Protein AF-X1VQD3-F1 (afdb_monomer_lite)

Organism: NCBI:txid412755

InterPro domains:
  IPR058240 Radical SAM superfamily [SSF102114] (2-78)

Structure (mmCIF, N/CA/C/O backbone):
data_AF-X1VQD3-F1
#
_entry.id   AF-X1VQD3-F1
#
loop_
_atom_site.group_PDB
_atom_site.id
_atom_site.type_symbol
_atom_site.label_atom_id
_atom_site.label_alt_id
_atom_site.label_comp_id
_atom_site.label_asym_id
_atom_site.label_entity_id
_atom_site.label_seq_id
_atom_site.pdbx_PDB_ins_code
_atom_site.Cartn_x
_atom_site.Cartn_y
_atom_site.Cartn_z
_atom_site.occupancy
_atom_site.B_iso_or_equiv
_atom_site.auth_seq_id
_atom_site.auth_comp_id
_atom_site.auth_asym_id
_atom_site.auth_atom_id
_atom_site.pdbx_PDB_model_num
ATOM 1 N N . MET A 1 1 ? -15.203 5.898 3.258 1.00 90.19 1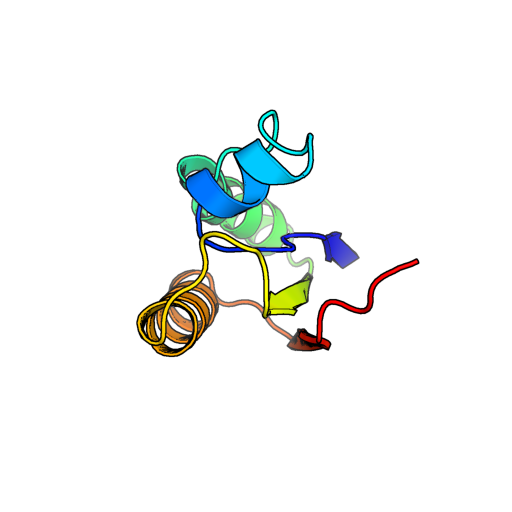 MET A N 1
ATOM 2 C CA . MET A 1 1 ? -14.545 7.019 2.542 1.00 90.19 1 MET A CA 1
ATOM 3 C C . MET A 1 1 ? -13.647 6.460 1.445 1.00 90.19 1 MET A C 1
ATOM 5 O O . MET A 1 1 ? -13.030 5.429 1.672 1.00 90.19 1 MET A O 1
ATOM 9 N N . GLY A 1 2 ? -13.589 7.086 0.264 1.00 89.88 2 GLY A N 1
ATOM 10 C CA . GLY A 1 2 ? -12.675 6.675 -0.811 1.00 89.88 2 GLY A CA 1
ATOM 11 C C . GLY A 1 2 ? -11.349 7.435 -0.757 1.00 89.88 2 GLY A C 1
ATOM 12 O O . GLY A 1 2 ? -11.373 8.657 -0.627 1.00 89.88 2 GLY A O 1
ATOM 13 N N . LEU A 1 3 ? -10.218 6.731 -0.859 1.00 90.75 3 LEU A N 1
ATOM 14 C CA . LEU A 1 3 ? -8.882 7.334 -0.848 1.00 90.75 3 LEU A CA 1
ATOM 15 C C . LEU A 1 3 ? -7.996 6.772 -1.968 1.00 90.75 3 LEU A C 1
ATOM 17 O O . LEU A 1 3 ? -7.789 5.562 -2.067 1.00 90.75 3 LEU A O 1
ATOM 21 N N . GLY A 1 4 ? -7.461 7.671 -2.796 1.00 90.50 4 GLY 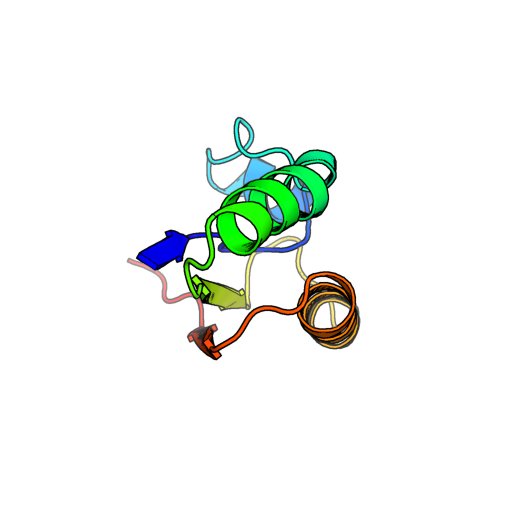A N 1
ATOM 22 C CA . GLY A 1 4 ? -6.453 7.353 -3.806 1.00 90.50 4 GLY A CA 1
ATOM 23 C C . GLY A 1 4 ? -5.073 7.207 -3.177 1.00 90.50 4 GLY A C 1
ATOM 24 O O . GLY A 1 4 ? -4.486 8.202 -2.750 1.00 90.50 4 GLY A O 1
ATOM 25 N N . PHE A 1 5 ? -4.585 5.968 -3.091 1.00 89.69 5 PHE A N 1
ATOM 26 C CA . PHE A 1 5 ? -3.204 5.674 -2.697 1.00 89.69 5 PHE A CA 1
ATOM 27 C C . PHE A 1 5 ? -2.294 5.560 -3.917 1.00 89.69 5 PHE A C 1
ATOM 29 O O . PHE A 1 5 ? -1.133 5.949 -3.849 1.00 89.69 5 PHE A O 1
ATOM 36 N N . GLU A 1 6 ? -2.835 5.033 -5.021 1.00 90.12 6 GLU A N 1
ATOM 37 C CA . GLU A 1 6 ? -2.178 4.764 -6.304 1.00 90.12 6 GLU A CA 1
ATOM 38 C C . GLU A 1 6 ? -1.019 3.771 -6.240 1.00 90.12 6 GLU A C 1
ATOM 40 O O . GLU A 1 6 ? -1.046 2.796 -6.973 1.00 90.12 6 GLU A O 1
ATOM 45 N N . SER A 1 7 ? -0.027 3.960 -5.377 1.00 92.00 7 SER A N 1
ATOM 46 C CA . SER A 1 7 ? 1.080 3.026 -5.207 1.00 92.00 7 SER A CA 1
ATOM 47 C C . SER A 1 7 ? 1.623 3.067 -3.782 1.00 92.00 7 SER A C 1
ATOM 49 O O . SER A 1 7 ? 1.674 4.114 -3.138 1.00 92.00 7 SER A O 1
ATOM 51 N N . VAL A 1 8 ? 2.100 1.918 -3.305 1.00 93.75 8 VAL A N 1
ATOM 52 C CA . VAL A 1 8 ? 2.863 1.801 -2.049 1.00 93.75 8 VAL A CA 1
ATOM 53 C C . VAL A 1 8 ? 4.364 2.057 -2.255 1.00 93.75 8 VAL A C 1
ATOM 55 O O . VAL A 1 8 ? 5.166 1.925 -1.333 1.00 93.75 8 VAL A O 1
ATOM 58 N N . SER A 1 9 ? 4.772 2.432 -3.469 1.00 93.19 9 SER A N 1
ATOM 59 C CA . SER A 1 9 ? 6.144 2.797 -3.814 1.00 93.19 9 SER A CA 1
ATOM 60 C C . SER A 1 9 ? 6.277 4.315 -3.908 1.00 93.19 9 SER A C 1
ATOM 62 O O . SER A 1 9 ? 5.721 4.956 -4.801 1.00 93.19 9 SER A O 1
ATOM 64 N N . GLN A 1 10 ? 7.084 4.907 -3.021 1.00 92.00 10 GLN A N 1
ATOM 65 C CA . GLN A 1 10 ? 7.379 6.342 -3.091 1.00 92.00 10 GLN A CA 1
ATOM 66 C C . GLN A 1 10 ? 8.043 6.718 -4.425 1.00 92.00 10 GLN A C 1
ATOM 68 O O . GLN A 1 10 ? 7.790 7.800 -4.946 1.00 92.00 10 GLN A O 1
ATOM 73 N N . ASN A 1 11 ? 8.859 5.824 -4.993 1.00 90.31 11 ASN A N 1
ATOM 74 C CA . ASN A 1 11 ? 9.500 6.042 -6.289 1.00 90.31 11 ASN A CA 1
ATOM 75 C C . ASN A 1 11 ? 8.467 6.118 -7.419 1.00 90.31 11 ASN A C 1
ATOM 77 O O . ASN A 1 11 ? 8.573 7.002 -8.268 1.00 90.31 11 ASN A O 1
ATOM 81 N N . SER A 1 12 ? 7.451 5.250 -7.394 1.00 90.12 12 SER A N 1
ATOM 82 C CA . SER A 1 12 ? 6.366 5.255 -8.380 1.00 90.12 12 SER A CA 1
ATOM 83 C C . SER A 1 12 ? 5.533 6.537 -8.259 1.00 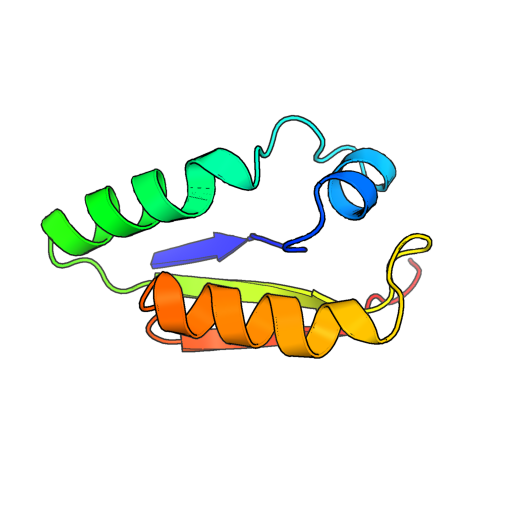90.12 12 SER A C 1
ATOM 85 O O . SER A 1 12 ? 5.305 7.213 -9.257 1.00 90.12 12 SER A O 1
ATOM 87 N N . LEU A 1 13 ? 5.195 6.964 -7.033 1.00 88.75 13 LEU A N 1
ATOM 88 C CA . LEU A 1 13 ? 4.476 8.226 -6.783 1.00 88.75 13 LEU A CA 1
ATOM 89 C C . LEU A 1 13 ? 5.257 9.474 -7.216 1.00 88.75 13 LEU A C 1
ATOM 91 O O . LEU A 1 13 ? 4.671 10.428 -7.734 1.00 88.75 13 LEU A O 1
ATOM 95 N N . ASN A 1 14 ? 6.577 9.480 -7.019 1.00 88.44 14 ASN A N 1
ATOM 96 C CA . ASN A 1 14 ? 7.436 10.574 -7.468 1.00 88.44 14 ASN A CA 1
ATOM 97 C C . ASN A 1 14 ? 7.441 10.698 -9.002 1.00 88.44 14 ASN A C 1
ATOM 99 O O . ASN A 1 14 ? 7.514 11.813 -9.508 1.00 88.44 14 ASN A O 1
ATOM 103 N N . GLY A 1 15 ? 7.328 9.578 -9.726 1.00 83.44 15 GLY A N 1
ATOM 104 C CA . GLY A 1 15 ? 7.279 9.547 -11.191 1.00 83.44 15 GLY A CA 1
ATOM 105 C C . GLY A 1 15 ? 5.983 10.093 -11.799 1.00 83.44 15 GLY A C 1
ATOM 106 O O . GLY A 1 15 ? 5.974 10.447 -12.971 1.00 83.44 15 GLY A O 1
ATOM 107 N N . VAL A 1 16 ? 4.906 10.211 -11.013 1.00 82.19 16 VAL A N 1
ATOM 108 C CA . VAL A 1 16 ? 3.577 10.645 -11.492 1.00 82.19 16 VAL A CA 1
ATOM 109 C C . VAL A 1 16 ? 3.079 11.931 -10.835 1.00 82.19 16 VAL A C 1
ATOM 111 O O . VAL A 1 16 ? 1.883 12.117 -10.622 1.00 82.19 16 VAL A O 1
ATOM 114 N N . ASN A 1 17 ? 4.000 12.833 -10.477 1.00 80.00 17 ASN A N 1
ATOM 115 C CA . ASN A 1 17 ? 3.705 14.124 -9.834 1.00 80.00 17 ASN A CA 1
ATOM 116 C C . ASN A 1 17 ? 2.898 14.023 -8.519 1.00 80.00 17 ASN A C 1
ATOM 118 O O . ASN A 1 17 ? 2.370 15.020 -8.029 1.00 80.00 17 ASN A O 1
ATOM 122 N N . LYS A 1 18 ? 2.861 12.842 -7.886 1.00 81.06 18 LYS A N 1
ATOM 123 C CA . LYS A 1 18 ? 2.250 12.605 -6.568 1.00 81.06 18 LYS A CA 1
ATOM 124 C C . LYS A 1 18 ? 3.282 12.503 -5.445 1.00 81.06 18 LYS A C 1
ATOM 126 O O . LYS A 1 18 ? 2.990 11.983 -4.375 1.00 81.06 18 LYS A O 1
ATOM 131 N N . GLY A 1 19 ? 4.482 13.058 -5.623 1.00 77.25 19 GLY A N 1
ATOM 132 C CA . GLY A 1 19 ? 5.545 13.027 -4.605 1.00 77.25 19 GLY A CA 1
ATOM 133 C C . GLY A 1 19 ? 5.205 13.737 -3.282 1.00 77.25 19 GLY A C 1
ATOM 134 O O . GLY A 1 19 ? 5.912 13.558 -2.283 1.00 77.25 19 GLY A O 1
ATOM 135 N N . PHE A 1 20 ? 4.127 14.530 -3.245 1.00 82.44 20 PHE A N 1
ATOM 136 C CA . PHE A 1 20 ? 3.572 15.098 -2.012 1.00 82.44 20 PHE A CA 1
ATOM 137 C C . PHE A 1 20 ? 2.931 14.027 -1.113 1.00 82.44 20 PHE A C 1
ATOM 139 O O . PHE A 1 20 ? 2.983 14.155 0.113 1.00 82.44 20 PHE A O 1
ATOM 146 N N . ASN A 1 21 ? 2.403 12.945 -1.695 1.00 85.12 21 ASN A N 1
ATOM 147 C CA . ASN A 1 21 ? 1.962 11.775 -0.950 1.00 85.12 21 ASN A CA 1
ATOM 148 C C . ASN A 1 21 ? 3.185 11.055 -0.380 1.00 85.12 21 ASN A C 1
ATOM 150 O O . ASN A 1 21 ? 4.104 10.677 -1.110 1.00 85.12 21 ASN A O 1
ATOM 154 N N . LYS A 1 22 ? 3.202 10.883 0.944 1.00 89.06 22 LYS A N 1
ATOM 155 C CA . LYS A 1 22 ? 4.284 10.199 1.653 1.00 89.06 22 LYS A CA 1
ATOM 156 C C . LYS A 1 22 ? 3.797 8.841 2.122 1.00 89.06 22 LYS A C 1
ATOM 158 O O . LYS A 1 22 ? 3.050 8.782 3.095 1.00 89.06 22 LYS A O 1
ATOM 163 N N . VAL A 1 23 ? 4.284 7.774 1.489 1.00 88.75 23 VAL A N 1
ATOM 164 C CA . VAL A 1 23 ? 3.897 6.388 1.824 1.00 88.75 23 VAL A CA 1
ATOM 165 C C . VAL A 1 23 ? 4.084 6.103 3.316 1.00 88.75 23 VAL A C 1
ATOM 167 O O . VAL A 1 23 ? 3.205 5.541 3.957 1.00 88.75 23 VAL A O 1
ATOM 170 N N . LYS A 1 24 ? 5.179 6.603 3.907 1.00 90.19 24 LYS A N 1
ATOM 171 C CA . LYS A 1 24 ? 5.483 6.456 5.343 1.00 90.19 24 LYS A CA 1
ATOM 172 C C . LYS A 1 24 ? 4.397 6.994 6.285 1.00 90.19 24 LYS A C 1
ATOM 174 O O . LYS A 1 24 ? 4.383 6.622 7.446 1.00 90.19 24 LYS A O 1
ATOM 179 N N . ARG A 1 25 ? 3.528 7.894 5.813 1.00 91.31 25 ARG A N 1
ATOM 180 C CA . ARG A 1 25 ? 2.451 8.503 6.610 1.00 91.31 25 ARG A CA 1
ATOM 181 C C . ARG A 1 25 ? 1.103 7.816 6.412 1.00 91.31 25 ARG A C 1
ATOM 183 O O . ARG A 1 25 ? 0.151 8.171 7.099 1.00 91.31 25 ARG A O 1
ATOM 190 N N . TYR A 1 26 ? 0.986 6.889 5.462 1.00 93.06 26 TYR A N 1
ATOM 191 C CA . TYR A 1 26 ? -0.298 6.273 5.141 1.00 93.06 26 TYR A CA 1
ATOM 192 C C . TYR A 1 26 ? -0.868 5.481 6.313 1.00 93.06 26 TYR A C 1
ATOM 194 O O . TYR A 1 26 ? -2.025 5.698 6.650 1.00 93.06 26 TYR A O 1
ATOM 202 N N . GLU A 1 27 ? -0.063 4.656 6.984 1.00 92.38 27 GLU A N 1
ATOM 203 C CA . GLU A 1 27 ? -0.520 3.878 8.145 1.00 92.38 27 GLU A CA 1
ATOM 204 C C . GLU A 1 27 ? -1.048 4.782 9.271 1.00 92.38 27 GLU A C 1
ATOM 206 O O . GLU A 1 27 ? -2.127 4.541 9.806 1.00 92.38 27 GLU A O 1
ATOM 211 N N . GLU A 1 28 ? -0.352 5.883 9.574 1.00 94.12 28 GLU A N 1
ATOM 212 C CA . GLU A 1 28 ? -0.799 6.855 10.582 1.00 94.12 28 GLU A CA 1
ATOM 213 C C . GLU A 1 28 ? -2.128 7.525 10.206 1.00 94.12 28 GLU A C 1
ATOM 215 O O . GLU A 1 28 ? -2.985 7.747 11.063 1.00 94.12 28 GLU A O 1
ATOM 220 N N . ILE A 1 29 ? -2.297 7.886 8.930 1.00 93.00 29 ILE A N 1
ATOM 221 C CA . ILE A 1 29 ? -3.524 8.517 8.426 1.00 93.00 29 ILE A CA 1
ATOM 222 C C . ILE A 1 29 ? -4.682 7.525 8.485 1.00 93.00 29 ILE A C 1
ATOM 224 O O . ILE A 1 29 ? -5.756 7.875 8.970 1.00 93.00 29 ILE A O 1
ATOM 228 N N . ILE A 1 30 ? -4.452 6.296 8.027 1.00 95.06 30 ILE A N 1
ATOM 229 C CA . ILE A 1 30 ? -5.444 5.223 8.036 1.00 95.06 30 ILE A CA 1
ATOM 230 C C . ILE A 1 30 ? -5.897 4.945 9.468 1.00 95.06 30 ILE A C 1
ATOM 232 O O . ILE A 1 30 ? -7.094 5.007 9.743 1.00 95.06 30 ILE A O 1
ATOM 236 N N . LYS A 1 31 ? -4.950 4.799 10.405 1.00 95.75 31 LYS A N 1
ATOM 237 C CA . LYS A 1 31 ? -5.265 4.610 11.822 1.00 95.75 31 LYS A CA 1
ATOM 238 C C . LYS A 1 31 ? -6.165 5.725 12.361 1.00 95.75 31 LYS A C 1
ATOM 240 O O . LYS A 1 31 ? -7.159 5.437 13.014 1.00 95.75 31 LYS A O 1
ATOM 245 N N . LYS A 1 32 ? -5.863 6.995 12.073 1.00 96.12 32 LYS A N 1
ATOM 246 C CA . LYS A 1 32 ? -6.693 8.125 12.535 1.00 96.12 32 LYS A CA 1
ATOM 247 C C . LYS A 1 32 ? -8.113 8.091 11.973 1.00 96.12 32 LYS A C 1
ATOM 249 O O . LYS A 1 32 ? -9.037 8.510 12.659 1.00 96.12 32 LYS A O 1
ATOM 254 N N . ILE A 1 33 ? -8.286 7.626 10.738 1.00 95.44 33 ILE A N 1
ATOM 255 C CA . ILE A 1 33 ? -9.605 7.486 10.107 1.00 95.44 33 ILE A CA 1
ATOM 256 C C . ILE A 1 33 ? -10.384 6.346 10.777 1.00 95.44 33 ILE A C 1
ATOM 258 O O . ILE A 1 33 ? -11.544 6.531 11.153 1.00 95.44 33 ILE A O 1
ATOM 262 N N . HIS A 1 34 ? -9.736 5.202 11.003 1.00 96.50 34 HIS A N 1
ATOM 263 C CA . HIS A 1 34 ? -10.335 4.069 11.714 1.00 96.50 34 HIS A CA 1
ATOM 264 C C . HIS A 1 34 ? -10.655 4.383 13.178 1.00 96.50 34 HIS A C 1
ATOM 266 O O . HIS A 1 34 ? -11.705 3.969 13.659 1.00 96.50 34 HIS A O 1
ATOM 272 N N . ASP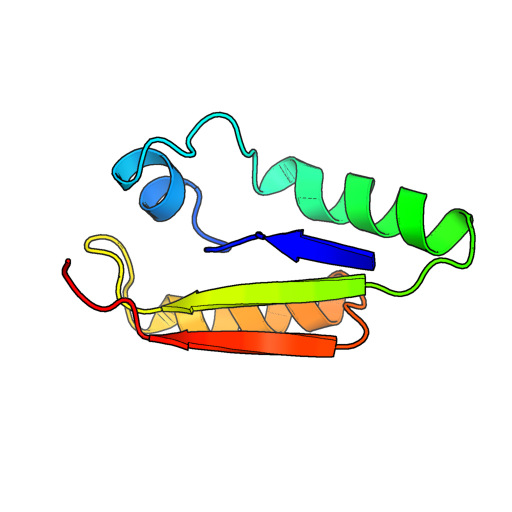 A 1 35 ? -9.828 5.179 13.866 1.00 97.19 35 ASP A N 1
ATOM 273 C CA . ASP A 1 35 ? -10.084 5.653 15.236 1.00 97.19 35 ASP A CA 1
ATOM 274 C C . ASP A 1 35 ? -11.384 6.491 15.324 1.00 97.19 35 ASP A C 1
ATOM 276 O O . ASP A 1 35 ? -11.930 6.674 16.409 1.00 97.19 35 ASP A O 1
ATOM 280 N N . GLN A 1 36 ? -11.893 7.006 14.197 1.00 97.12 36 GLN A N 1
ATOM 281 C CA . GLN A 1 36 ? -13.191 7.690 14.095 1.00 97.12 36 GLN A CA 1
ATOM 282 C C . GLN A 1 36 ? -14.335 6.764 13.633 1.00 97.12 36 GLN A C 1
ATOM 284 O O . GLN A 1 36 ? -15.434 7.237 13.352 1.00 97.12 36 GLN A O 1
ATOM 289 N N . GLY A 1 37 ? -14.094 5.454 13.519 1.00 95.81 37 GLY A N 1
ATOM 290 C CA . GLY A 1 37 ? -15.074 4.467 13.054 1.00 95.81 37 GLY A CA 1
ATOM 291 C C . GLY A 1 37 ? -15.384 4.543 11.555 1.00 95.81 37 GLY A C 1
ATOM 292 O O . GLY A 1 37 ? -16.417 4.040 11.115 1.00 95.81 37 GLY A O 1
ATOM 293 N N . ILE A 1 38 ? -14.528 5.193 10.758 1.00 96.88 38 ILE A N 1
ATOM 294 C CA . ILE A 1 38 ? -14.743 5.381 9.319 1.00 96.88 38 ILE A CA 1
ATOM 295 C C . ILE A 1 38 ? -14.025 4.276 8.542 1.00 96.88 38 ILE A C 1
ATOM 297 O O . ILE A 1 38 ? -12.817 4.110 8.665 1.00 96.88 38 ILE A O 1
ATOM 301 N N . THR A 1 39 ? -14.753 3.577 7.672 1.00 96.12 39 THR A N 1
ATOM 302 C CA . THR A 1 39 ? -14.190 2.555 6.775 1.00 96.12 39 THR A CA 1
ATOM 303 C C . THR A 1 39 ? -13.542 3.174 5.535 1.00 96.12 39 THR A C 1
ATOM 305 O O . THR A 1 39 ? -13.971 4.225 5.032 1.00 96.12 39 THR A O 1
ATOM 308 N N . ILE A 1 40 ? -12.522 2.510 4.993 1.00 96.94 40 ILE A N 1
ATOM 309 C CA . ILE A 1 40 ? -11.709 2.984 3.870 1.00 96.94 40 ILE A CA 1
ATOM 310 C C . ILE A 1 40 ? -11.878 2.081 2.647 1.00 96.94 40 ILE A C 1
ATOM 312 O O . ILE A 1 40 ? -11.642 0.876 2.679 1.00 96.94 40 ILE A O 1
ATOM 316 N N . ILE A 1 41 ? -12.214 2.709 1.521 1.00 97.62 41 ILE A N 1
ATOM 317 C CA . ILE A 1 41 ? -12.078 2.121 0.189 1.00 97.62 41 ILE A CA 1
ATOM 318 C C . ILE A 1 41 ? -10.773 2.658 -0.404 1.00 97.62 41 ILE A C 1
ATOM 320 O O . ILE A 1 41 ? -10.681 3.850 -0.710 1.00 97.62 41 ILE A O 1
ATOM 324 N N . GLY A 1 42 ? -9.763 1.798 -0.519 1.00 95.69 42 GLY A N 1
ATOM 325 C CA . GLY A 1 42 ? -8.428 2.159 -0.998 1.00 95.69 42 GLY A CA 1
ATOM 326 C C . GLY A 1 42 ? -8.267 1.872 -2.485 1.00 95.69 42 GLY A C 1
ATOM 327 O O . GLY A 1 42 ? -8.471 0.741 -2.914 1.00 95.69 42 GLY A O 1
ATOM 328 N N . TYR A 1 43 ? -7.890 2.882 -3.266 1.00 95.62 43 TYR A N 1
ATOM 329 C CA . TYR A 1 43 ? -7.676 2.754 -4.708 1.00 95.62 43 TYR A CA 1
ATOM 330 C C . TYR A 1 43 ? -6.178 2.623 -5.000 1.00 95.62 43 TYR A C 1
ATOM 332 O O . TYR A 1 43 ? -5.390 3.515 -4.666 1.00 95.62 43 TYR A O 1
ATOM 340 N N . PHE A 1 44 ? -5.803 1.517 -5.637 1.00 95.25 44 PHE A N 1
ATOM 341 C CA . PHE A 1 44 ? -4.431 1.147 -5.979 1.00 95.25 44 PHE A CA 1
ATOM 342 C C . PHE A 1 44 ? -4.292 0.941 -7.480 1.00 95.25 44 PHE A C 1
ATOM 344 O O . PHE A 1 44 ? -5.218 0.478 -8.141 1.00 95.25 44 PHE A O 1
ATOM 351 N N . MET A 1 45 ? -3.119 1.246 -8.014 1.00 94.56 45 MET A N 1
ATOM 352 C CA . MET A 1 45 ? -2.811 1.119 -9.426 1.00 94.56 45 MET A CA 1
ATOM 353 C C . MET A 1 45 ? -1.479 0.392 -9.597 1.00 94.56 45 MET A C 1
ATOM 355 O O . MET A 1 45 ? -0.536 0.611 -8.841 1.00 94.56 45 MET A O 1
ATOM 359 N N . PHE A 1 46 ? -1.411 -0.490 -10.585 1.00 94.81 46 PHE A N 1
ATOM 360 C CA . PHE A 1 46 ? -0.197 -1.224 -10.926 1.00 94.81 46 PHE A CA 1
ATOM 361 C C . PHE A 1 46 ? 0.246 -0.904 -12.347 1.00 94.81 46 PHE A C 1
ATOM 363 O O . PHE A 1 46 ? -0.592 -0.672 -13.219 1.00 94.81 46 PHE A O 1
ATOM 370 N N . GLY A 1 47 ? 1.556 -0.963 -12.582 1.00 92.69 47 GLY A N 1
ATOM 371 C CA . GLY A 1 47 ? 2.142 -0.790 -13.911 1.00 92.69 47 GLY A CA 1
ATOM 372 C C . GLY A 1 47 ? 2.833 0.554 -14.108 1.00 92.69 47 GLY A C 1
ATOM 373 O O . GLY A 1 47 ? 2.990 0.983 -15.245 1.00 92.69 47 GLY A O 1
ATOM 374 N N . PHE A 1 48 ? 3.243 1.226 -13.027 1.00 92.75 48 PHE A N 1
ATOM 375 C CA . PHE A 1 48 ? 4.109 2.400 -13.139 1.00 92.75 48 PHE A CA 1
ATOM 376 C C . PHE A 1 48 ? 5.509 1.997 -13.627 1.00 92.75 48 PHE A C 1
ATOM 378 O O . PHE A 1 48 ? 5.991 0.915 -13.304 1.00 92.75 48 PHE A O 1
ATOM 385 N N . ASP A 1 49 ? 6.221 2.907 -14.301 1.00 90.69 49 ASP A N 1
ATOM 386 C CA . ASP A 1 49 ? 7.573 2.671 -14.853 1.00 90.69 49 ASP A CA 1
ATOM 387 C C . ASP A 1 49 ? 8.615 2.173 -13.836 1.00 90.69 49 ASP A C 1
ATOM 389 O O . ASP A 1 49 ? 9.667 1.648 -14.203 1.00 90.69 49 ASP A O 1
ATOM 393 N N . LYS A 1 50 ? 8.373 2.420 -12.546 1.00 88.94 50 LYS A N 1
ATOM 394 C CA . LYS A 1 50 ? 9.257 2.046 -11.432 1.00 88.94 50 LYS A CA 1
ATOM 395 C C . LYS A 1 50 ? 8.729 0.874 -10.611 1.00 88.94 50 LYS A C 1
ATOM 397 O O . LYS A 1 50 ? 9.328 0.551 -9.584 1.00 88.94 50 LYS A O 1
ATOM 402 N N . ASP A 1 51 ? 7.630 0.263 -11.034 1.00 93.06 51 ASP A N 1
ATOM 403 C CA . ASP A 1 51 ? 7.143 -0.964 -10.429 1.00 93.06 51 ASP A CA 1
ATOM 404 C C . ASP A 1 51 ? 7.963 -2.156 -10.937 1.00 93.06 51 ASP A C 1
ATOM 406 O O . ASP A 1 51 ? 8.347 -2.246 -12.102 1.00 93.06 51 ASP A O 1
ATOM 410 N N . ASP A 1 52 ? 8.206 -3.098 -10.038 1.00 94.19 52 ASP A N 1
ATOM 411 C CA . ASP A 1 52 ? 8.726 -4.424 -10.341 1.00 94.19 52 ASP A CA 1
ATOM 412 C C . ASP A 1 52 ? 7.762 -5.472 -9.761 1.00 94.19 52 ASP A C 1
ATOM 414 O O . ASP A 1 52 ? 6.775 -5.133 -9.106 1.00 94.19 52 ASP A O 1
ATOM 418 N N . VAL A 1 53 ? 8.048 -6.762 -9.954 1.00 95.25 53 VAL A N 1
ATOM 419 C CA . VAL A 1 53 ? 7.184 -7.853 -9.463 1.00 95.25 53 VAL A CA 1
ATOM 420 C C . VAL A 1 53 ? 6.993 -7.812 -7.936 1.00 95.25 53 VAL A C 1
ATOM 422 O O . VAL A 1 53 ? 5.977 -8.287 -7.431 1.00 95.25 53 VAL A O 1
ATOM 425 N N . SER A 1 54 ? 7.904 -7.189 -7.179 1.00 95.94 54 SER A N 1
ATOM 426 C CA . SER A 1 54 ? 7.749 -7.036 -5.728 1.00 95.94 54 SER A CA 1
ATOM 427 C C . SER A 1 54 ? 6.655 -6.036 -5.338 1.00 95.94 54 SER A C 1
ATOM 429 O O . SER A 1 54 ? 6.302 -5.957 -4.162 1.00 95.94 54 SER A O 1
ATOM 431 N N . ILE A 1 55 ? 6.103 -5.251 -6.274 1.00 96.00 55 ILE A N 1
ATOM 432 C CA . ILE A 1 55 ? 5.020 -4.308 -5.964 1.00 96.00 55 ILE A CA 1
ATOM 433 C C . ILE A 1 55 ? 3.761 -5.027 -5.471 1.00 96.00 55 ILE A C 1
ATOM 435 O O . ILE A 1 55 ? 3.102 -4.539 -4.560 1.00 96.00 55 ILE A O 1
ATOM 439 N N . PHE A 1 56 ? 3.456 -6.209 -6.012 1.00 95.94 56 PHE A N 1
ATOM 440 C CA . PHE A 1 56 ? 2.263 -6.970 -5.643 1.00 95.94 56 PHE A CA 1
ATOM 441 C C . PHE A 1 56 ? 2.289 -7.423 -4.176 1.00 95.94 56 PHE A C 1
ATOM 443 O O . PHE A 1 56 ? 1.397 -7.005 -3.432 1.00 95.94 56 PHE A O 1
ATOM 450 N N . PRO A 1 57 ? 3.295 -8.196 -3.707 1.00 97.25 57 PRO A N 1
ATOM 451 C CA . PRO A 1 57 ? 3.346 -8.607 -2.306 1.00 97.25 57 PRO A CA 1
ATOM 452 C C . PRO A 1 57 ? 3.464 -7.411 -1.355 1.00 97.25 57 PRO A C 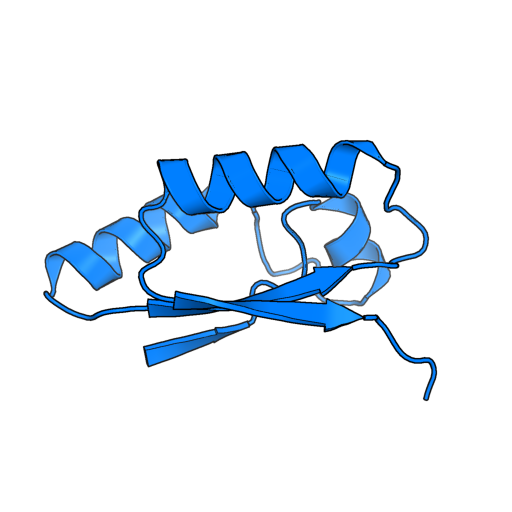1
ATOM 454 O O . PRO A 1 57 ? 2.794 -7.397 -0.329 1.00 97.25 57 PRO A O 1
ATOM 457 N N . ARG A 1 58 ? 4.212 -6.356 -1.715 1.00 96.25 58 ARG A N 1
ATOM 458 C CA . ARG A 1 58 ? 4.300 -5.138 -0.889 1.00 96.25 58 ARG A CA 1
ATOM 459 C C . ARG A 1 58 ? 2.953 -4.439 -0.721 1.00 96.25 58 ARG A C 1
ATOM 461 O O . ARG A 1 58 ? 2.653 -3.960 0.369 1.00 96.25 58 ARG A O 1
ATOM 468 N N . THR A 1 59 ? 2.148 -4.367 -1.780 1.00 96.56 59 THR A N 1
ATOM 469 C CA . THR A 1 59 ? 0.810 -3.768 -1.708 1.00 96.56 59 THR A CA 1
ATOM 470 C C . THR A 1 59 ? -0.126 -4.605 -0.843 1.00 96.56 59 THR A C 1
ATOM 472 O O . THR A 1 59 ? -0.849 -4.035 -0.031 1.00 96.56 59 THR A O 1
ATOM 475 N N . VAL A 1 60 ? -0.086 -5.938 -0.959 1.00 96.25 60 VAL A N 1
ATOM 476 C CA . VAL A 1 60 ? -0.884 -6.835 -0.104 1.00 96.25 60 VAL A CA 1
ATOM 477 C C . VAL A 1 60 ? -0.484 -6.682 1.362 1.00 96.25 60 VAL A C 1
ATOM 479 O O . VAL A 1 60 ? -1.344 -6.407 2.192 1.00 96.25 60 VAL A O 1
ATOM 482 N N . GLU A 1 61 ? 0.814 -6.747 1.670 1.00 96.69 61 GLU A N 1
ATOM 483 C CA . GLU A 1 61 ? 1.305 -6.550 3.037 1.00 96.69 61 GLU A CA 1
ATOM 484 C C . GLU A 1 61 ? 0.876 -5.200 3.616 1.00 96.69 61 GLU A C 1
ATOM 486 O O . GLU A 1 61 ? 0.504 -5.115 4.783 1.00 96.69 61 GLU A O 1
ATOM 491 N N . PHE A 1 62 ? 0.935 -4.133 2.816 1.00 96.25 62 PHE A N 1
ATOM 492 C CA . PHE A 1 62 ? 0.486 -2.811 3.237 1.00 96.25 62 PHE A CA 1
ATOM 493 C C . PHE A 1 62 ? -1.016 -2.793 3.545 1.00 96.25 62 PHE A C 1
ATOM 495 O O . PHE A 1 62 ? -1.415 -2.258 4.577 1.00 96.25 62 PHE A O 1
ATOM 502 N N . ILE A 1 63 ? -1.846 -3.381 2.680 1.00 96.31 63 ILE A N 1
ATOM 503 C CA . ILE A 1 63 ? -3.303 -3.464 2.866 1.00 96.31 63 ILE A CA 1
ATOM 504 C C . ILE A 1 63 ? -3.644 -4.217 4.155 1.00 96.31 63 ILE A C 1
ATOM 506 O O . ILE A 1 63 ? -4.469 -3.737 4.931 1.00 96.31 63 ILE A O 1
ATOM 510 N N . GLU A 1 64 ? -2.983 -5.349 4.407 1.00 95.56 64 GLU A N 1
ATOM 511 C CA . GLU A 1 64 ? -3.192 -6.156 5.614 1.00 95.56 64 GLU A CA 1
ATOM 512 C C . GLU A 1 64 ? -2.735 -5.419 6.877 1.00 95.56 64 GLU A C 1
ATOM 514 O O . GLU A 1 64 ? -3.492 -5.323 7.842 1.00 95.56 64 GLU A O 1
ATOM 519 N N . LYS A 1 65 ? -1.528 -4.834 6.866 1.00 94.62 65 LYS A N 1
ATOM 520 C CA . LYS A 1 65 ? -0.977 -4.081 8.010 1.00 94.62 65 LYS A CA 1
ATOM 521 C C . LYS A 1 65 ? -1.812 -2.853 8.359 1.00 94.62 65 LYS A C 1
ATOM 523 O O . LYS A 1 65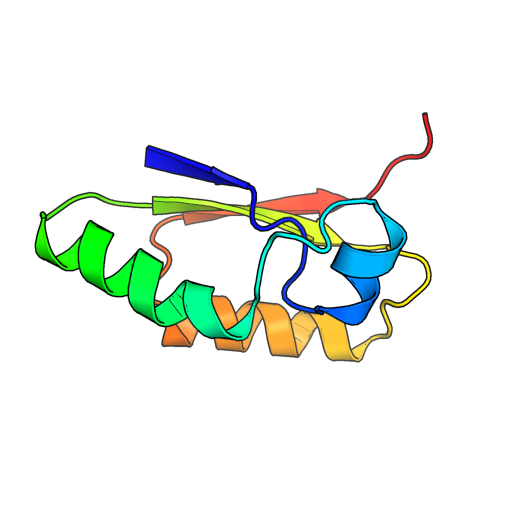 ? -1.967 -2.530 9.532 1.00 94.62 65 LYS A O 1
ATOM 528 N N . SER A 1 66 ? -2.336 -2.168 7.345 1.00 93.88 66 SER A N 1
ATOM 529 C CA . SER A 1 66 ? -3.122 -0.946 7.519 1.00 93.88 66 SER A CA 1
ATOM 530 C C . SER A 1 66 ? -4.624 -1.186 7.672 1.00 93.88 66 SER A C 1
ATOM 532 O O . SER A 1 66 ? -5.357 -0.224 7.866 1.00 93.88 66 SER A O 1
ATOM 534 N N . LEU A 1 67 ? -5.092 -2.438 7.630 1.00 94.88 67 LEU A N 1
ATOM 535 C CA . LEU A 1 67 ? -6.505 -2.800 7.792 1.00 94.88 67 LEU A CA 1
ATOM 536 C C . LEU A 1 67 ? -7.438 -2.080 6.803 1.00 94.88 67 LEU A C 1
ATOM 538 O O . LEU A 1 67 ? -8.530 -1.644 7.164 1.00 94.88 67 LEU A O 1
ATOM 542 N N . ILE A 1 68 ? -7.021 -1.929 5.543 1.00 96.12 68 ILE A N 1
ATOM 543 C CA . ILE A 1 68 ? -7.889 -1.327 4.522 1.00 96.12 68 ILE A CA 1
ATOM 544 C C . ILE A 1 68 ? -9.101 -2.229 4.279 1.00 96.12 68 ILE A C 1
ATOM 546 O O . ILE A 1 68 ? -8.966 -3.364 3.829 1.00 96.12 68 ILE A O 1
ATOM 550 N N . ASP A 1 69 ? -10.294 -1.684 4.521 1.00 96.44 69 ASP A N 1
ATOM 551 C CA . ASP A 1 69 ? -11.549 -2.438 4.512 1.00 96.44 69 ASP A CA 1
ATOM 552 C C . ASP A 1 69 ? -11.916 -2.965 3.119 1.00 96.44 69 ASP A C 1
ATOM 554 O O . ASP A 1 69 ? -12.447 -4.065 2.968 1.00 96.44 69 ASP A O 1
ATOM 558 N N . ARG A 1 70 ? -11.662 -2.159 2.080 1.00 97.12 70 ARG A N 1
ATOM 559 C CA . ARG A 1 70 ? -11.970 -2.528 0.696 1.00 97.12 70 ARG A CA 1
ATOM 560 C C . ARG A 1 70 ? -10.912 -2.010 -0.281 1.00 97.12 70 ARG A C 1
ATOM 562 O O . ARG A 1 70 ? -11.003 -0.859 -0.717 1.00 97.12 70 ARG A O 1
ATOM 569 N N . PRO A 1 71 ? -9.936 -2.837 -0.677 1.00 96.62 71 PRO A N 1
ATOM 570 C CA . PRO A 1 71 ? -9.002 -2.475 -1.732 1.00 96.62 71 PRO A CA 1
ATOM 571 C C . PRO A 1 71 ? -9.648 -2.626 -3.120 1.00 96.62 71 PRO A C 1
ATOM 573 O O . PRO A 1 71 ? -10.361 -3.592 -3.394 1.00 96.62 71 PRO A O 1
ATOM 576 N N . ILE A 1 72 ? -9.392 -1.665 -4.007 1.00 97.25 72 ILE A N 1
ATOM 577 C CA . ILE A 1 72 ? -9.753 -1.702 -5.427 1.00 97.25 72 ILE A CA 1
ATOM 578 C C . ILE A 1 72 ? -8.477 -1.503 -6.237 1.00 97.25 72 ILE A C 1
ATOM 580 O O . ILE A 1 72 ? -7.720 -0.564 -5.989 1.00 97.25 72 ILE A O 1
ATOM 584 N N . PHE A 1 73 ? -8.256 -2.379 -7.212 1.00 95.75 73 PHE A N 1
ATOM 585 C CA . PHE A 1 73 ? -7.048 -2.400 -8.027 1.00 95.75 73 PHE A CA 1
ATOM 586 C C . PHE A 1 73 ? -7.355 -2.010 -9.469 1.00 95.75 73 PHE A C 1
ATOM 588 O O . PHE A 1 73 ? -8.330 -2.479 -10.055 1.00 95.75 73 PHE A O 1
ATOM 595 N N . PHE A 1 74 ? -6.485 -1.186 -10.040 1.00 95.00 74 PHE A N 1
ATOM 596 C CA . PHE A 1 74 ? -6.526 -0.750 -11.428 1.00 95.00 74 PHE A CA 1
ATOM 597 C C . PHE A 1 74 ? -5.204 -1.082 -12.116 1.00 95.00 74 PHE A C 1
ATOM 599 O O . PHE A 1 74 ? -4.144 -1.114 -11.488 1.00 95.00 74 PHE A O 1
ATOM 606 N N . ILE A 1 75 ? -5.268 -1.300 -13.423 1.00 93.25 75 ILE A N 1
ATOM 607 C CA . ILE A 1 75 ? -4.084 -1.352 -14.279 1.00 93.25 75 ILE A CA 1
ATOM 608 C C . ILE A 1 75 ? -3.876 0.063 -14.817 1.00 93.25 75 ILE A C 1
ATOM 610 O O . ILE A 1 75 ? -4.837 0.683 -15.274 1.00 93.25 75 ILE A O 1
ATOM 614 N N . LEU A 1 76 ? -2.650 0.584 -14.736 1.00 91.00 76 LEU A N 1
ATOM 615 C CA . LEU A 1 76 ? -2.305 1.874 -15.323 1.00 91.00 76 LEU A CA 1
ATOM 616 C C . LEU A 1 76 ? -2.506 1.795 -16.840 1.00 91.00 76 LEU A C 1
ATOM 618 O O . LEU A 1 76 ? -1.819 1.047 -17.533 1.00 91.00 76 LEU A O 1
ATOM 622 N N . THR A 1 77 ? -3.455 2.571 -17.351 1.00 87.06 77 THR A N 1
ATOM 623 C CA . THR A 1 77 ? -3.682 2.732 -18.787 1.00 87.06 77 THR A CA 1
ATOM 624 C C . THR A 1 77 ? -3.086 4.061 -19.243 1.00 87.06 77 THR A C 1
ATOM 626 O O . THR A 1 77 ? -3.407 5.087 -18.636 1.00 87.06 77 THR A O 1
ATOM 629 N N . PRO A 1 78 ? -2.253 4.080 -20.298 1.00 75.75 78 PRO A N 1
ATOM 630 C CA . PRO A 1 78 ? -1.828 5.323 -20.931 1.00 75.75 78 PRO A CA 1
ATOM 631 C C . PRO A 1 78 ? -3.045 6.128 -21.401 1.00 75.75 78 PRO A C 1
ATOM 633 O O . PRO A 1 78 ? -4.017 5.546 -21.889 1.00 75.75 78 PRO A O 1
ATOM 636 N N . MET A 1 79 ? -2.977 7.448 -21.244 1.00 53.03 79 MET A N 1
ATOM 637 C CA . MET A 1 79 ? -3.936 8.412 -21.794 1.00 53.03 79 MET A CA 1
ATOM 638 C C . MET A 1 79 ? -3.297 9.163 -22.955 1.00 53.03 79 MET A C 1
ATOM 640 O O . MET A 1 79 ? -2.071 9.407 -22.872 1.00 53.03 79 MET A O 1
#

Sequence (79 aa):
MGLGFESVSQNSLNGVNKGFNKVKRYEEIIKKIHDQGITIIGYFMFGFDKDDVSIFPRTVEFIEKSLIDRPIFFILTPM

Foldseek 3Di:
DEDEPAFLDCVLCVQVVNNVDDSVCPLVVLVVCVVVVHAYEYEYEDDRPPDDPVRVVSVVVSCVSSVHPHYDYYYDDDD

Radius of gyration: 12.29 Å; chains: 1; bounding box: 25×24×37 Å

Secondary structure (DSSP, 8-state):
-EEEEE-S-HHHHHHTT-TTS-GGGHHHHHHHHHTTT---EEEEEE--TT--TTHHHHHHHHHHHHT-SEEEEEE----

pLDDT: mean 92.02, std 6.52, range [53.03, 97.62]